Protein AF-A0A0S4XRM3-F1 (afdb_monomer)

Organism: NCBI:txid497650

Secondary structure (DSSP, 8-state):
-PPP--SEEEEHHHHHH-HHHHHHHHTTS-EEEEETTEEEEEE--HHHHHHHHHHHHHHHHHHHHHTT-

Solvent-accessible surface area (backbone atoms only — not comparable to full-atom values): 4089 Å² total; per-residue (Å²): 135,83,88,75,94,40,96,37,76,43,46,54,67,56,42,73,74,38,49,68,59,50,55,61,70,36,58,72,44,43,26,31,29,25,54,96,90,38,77,76,49,70,50,59,34,66,75,44,46,54,52,52,51,52,53,49,52,55,50,55,53,52,56,56,57,64,74,75,112

Foldseek 3Di:
DDDDPWPAEDEPVVCVVCVPVVLVVCPQTKYFYDDPNHGDDIDHHPVNVVVVVVVVVVVVVVVVVVVVD

InterPro domains:
  IPR006442 Type II toxin-antitoxin system, antitoxin Phd/YefM [PF02604] (7-60)
  IPR036165 YefM-like superfamily [SSF143120] (8-59)
  IPR051405 phD/YefM antitoxin [PTHR33713] (3-60)

Radius of gyration: 15.86 Å; Cα contacts (8 Å, |Δi|>4): 73; chains: 1; bounding box: 32×21×50 Å

pLDDT: mean 90.35, std 8.87, range [54.44, 96.81]

Mean predicted aligned error: 4.81 Å

Nearest PDB structures (foldseek):
  2ja3-assembly3_E  TM=5.764E-01  e=8.056E-01  Homo sapiens
  2ja3-assembly1_B  TM=5.243E-01  e=1.138E+00  Homo sapiens
  2ja3-assembly2_D  TM=4.455E-01  e=8.632E-01  Homo sapiens
  4dqw-assembly1_B  TM=4.461E-01  e=1.499E+00  Pseudomonas aeruginosa PAO1
  7pji-assembly1_A  TM=4.488E-01  e=1.844E+00  Pseudomonas aeruginosa

Sequence (69 aa):
MRTIYAEQTVSISELKKSPSSVIKKAGKEATAILNHNAPIAYLVPSETYEKLMRLLDDYLVAKKLEKRI

Structure (mmCIF, N/CA/C/O backbone):
data_AF-A0A0S4XRM3-F1
#
_entry.id   AF-A0A0S4XRM3-F1
#
loop_
_atom_site.group_PDB
_atom_site.id
_atom_site.type_symbol
_atom_site.label_atom_id
_atom_site.label_alt_id
_atom_site.label_comp_id
_atom_site.label_asym_id
_atom_site.label_entity_id
_atom_site.label_seq_id
_atom_site.pdbx_PDB_ins_code
_atom_site.Cartn_x
_atom_site.Cartn_y
_atom_site.Cartn_z
_atom_site.occupancy
_atom_site.B_iso_or_equiv
_atom_site.auth_seq_id
_atom_site.auth_comp_id
_atom_site.auth_asym_id
_atom_site.auth_atom_id
_atom_site.pdbx_PDB_model_num
ATOM 1 N N . MET A 1 1 ? -16.739 11.723 -6.271 1.00 54.44 1 MET A N 1
ATOM 2 C CA . MET A 1 1 ? -16.194 10.437 -5.778 1.00 54.44 1 MET A CA 1
ATOM 3 C C . MET A 1 1 ? -14.804 10.255 -6.360 1.00 54.44 1 MET A C 1
ATOM 5 O O . MET A 1 1 ? -14.652 10.444 -7.558 1.00 54.44 1 MET A O 1
ATOM 9 N N . ARG A 1 2 ? -13.793 9.969 -5.532 1.00 66.31 2 ARG A N 1
ATOM 10 C CA . ARG A 1 2 ? -12.437 9.650 -6.005 1.00 66.31 2 ARG A CA 1
ATOM 11 C C . ARG A 1 2 ? -12.387 8.144 -6.250 1.00 66.31 2 ARG A C 1
ATOM 13 O O . ARG A 1 2 ? -12.738 7.394 -5.344 1.00 66.31 2 ARG A O 1
ATOM 20 N N . THR A 1 3 ? -12.00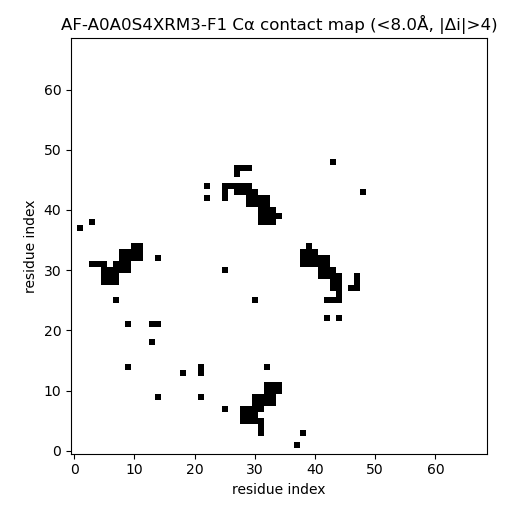4 7.713 -7.447 1.00 76.62 3 THR A N 1
ATOM 21 C CA . THR A 1 3 ? -11.867 6.283 -7.752 1.00 76.62 3 THR A CA 1
ATOM 22 C C . THR A 1 3 ? -10.749 5.698 -6.895 1.00 76.62 3 THR A C 1
ATOM 24 O O . THR A 1 3 ? -9.629 6.213 -6.898 1.00 76.62 3 THR A O 1
ATOM 27 N N . ILE A 1 4 ? -11.074 4.668 -6.119 1.00 81.56 4 ILE A N 1
ATOM 28 C CA . ILE A 1 4 ? -10.107 3.915 -5.324 1.00 81.56 4 ILE A CA 1
ATOM 29 C C . ILE A 1 4 ? -9.625 2.762 -6.199 1.00 81.56 4 ILE A C 1
ATOM 31 O O . ILE A 1 4 ? -10.427 1.942 -6.628 1.00 81.56 4 ILE A O 1
ATOM 35 N N . TYR A 1 5 ? -8.322 2.721 -6.464 1.00 77.31 5 TYR A N 1
ATOM 36 C CA . TYR A 1 5 ? -7.681 1.654 -7.237 1.00 77.31 5 TYR A CA 1
ATOM 37 C C . TYR A 1 5 ? -7.039 0.645 -6.281 1.00 77.31 5 TYR A C 1
ATOM 39 O O . TYR A 1 5 ? -5.825 0.462 -6.265 1.00 77.31 5 TYR A O 1
ATOM 47 N N . ALA A 1 6 ? -7.862 0.072 -5.406 1.00 84.69 6 ALA A N 1
ATOM 48 C CA . ALA A 1 6 ? -7.480 -0.986 -4.483 1.00 84.69 6 ALA A CA 1
ATOM 49 C C . ALA A 1 6 ? -8.670 -1.919 -4.276 1.00 84.69 6 ALA A C 1
ATOM 51 O O . ALA A 1 6 ? -9.785 -1.453 -4.045 1.00 84.69 6 ALA A O 1
ATOM 52 N N . GLU A 1 7 ? -8.401 -3.222 -4.300 1.00 83.88 7 GLU A N 1
ATOM 53 C CA . GLU A 1 7 ? -9.390 -4.278 -4.050 1.00 83.88 7 GLU A CA 1
ATOM 54 C C . GLU A 1 7 ? -9.907 -4.253 -2.605 1.00 83.88 7 GLU A C 1
ATOM 56 O O . GLU A 1 7 ? -10.979 -4.768 -2.289 1.00 83.88 7 GLU A O 1
ATOM 61 N N . GLN A 1 8 ? -9.136 -3.648 -1.698 1.00 89.25 8 GLN A N 1
ATOM 62 C CA . GLN A 1 8 ? -9.455 -3.579 -0.282 1.00 89.25 8 GLN A CA 1
ATOM 63 C C . GLN A 1 8 ? -9.325 -2.160 0.256 1.00 89.25 8 GLN A C 1
ATOM 65 O O . GLN A 1 8 ? -8.476 -1.373 -0.165 1.00 89.25 8 GLN A O 1
ATOM 70 N N . THR A 1 9 ? -10.133 -1.854 1.268 1.00 92.81 9 THR A N 1
ATOM 71 C CA . THR A 1 9 ? -10.047 -0.602 2.022 1.00 92.81 9 THR A CA 1
ATOM 72 C C . THR A 1 9 ? -9.968 -0.880 3.516 1.00 92.81 9 THR A C 1
ATOM 74 O O . THR A 1 9 ? -10.648 -1.778 4.014 1.00 92.81 9 THR A O 1
ATOM 77 N N . VAL A 1 10 ? -9.198 -0.076 4.242 1.00 94.31 10 VAL A N 1
ATOM 78 C CA . VAL A 1 10 ? -9.087 -0.122 5.702 1.00 94.31 10 VAL A CA 1
ATOM 79 C C . VAL A 1 10 ? -9.152 1.291 6.268 1.00 94.31 10 VAL A C 1
ATOM 81 O O . VAL A 1 10 ? -8.665 2.237 5.650 1.00 94.31 10 VAL A O 1
ATOM 84 N N . SER A 1 11 ? -9.745 1.475 7.445 1.00 94.75 11 SER A N 1
ATOM 85 C CA . SER A 1 11 ? -9.715 2.790 8.095 1.00 94.75 11 SER A CA 1
ATOM 86 C C . SER A 1 11 ? -8.352 3.060 8.739 1.00 94.75 11 S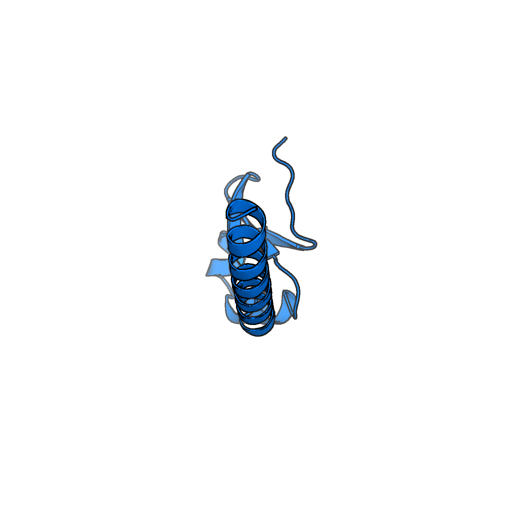ER A C 1
ATOM 88 O O . SER A 1 11 ? -7.685 2.148 9.234 1.00 94.75 11 SER A O 1
ATOM 90 N N . ILE A 1 12 ? -7.955 4.331 8.820 1.00 94.75 12 ILE A N 1
ATOM 91 C CA . ILE A 1 12 ? -6.746 4.744 9.546 1.00 94.75 12 ILE A CA 1
ATOM 92 C C . ILE A 1 12 ? -6.810 4.348 11.030 1.00 94.75 12 ILE A C 1
ATOM 94 O O . ILE A 1 12 ? -5.789 4.052 11.644 1.00 94.75 12 ILE A O 1
ATOM 98 N N . SER A 1 13 ? -8.008 4.306 11.620 1.00 95.19 13 SER A N 1
ATOM 99 C CA . SER A 1 13 ? -8.217 3.869 13.004 1.00 95.19 13 SER A CA 1
ATOM 100 C C . SER A 1 13 ? -7.951 2.375 13.187 1.00 95.19 13 SER A C 1
ATOM 102 O O . SER A 1 13 ? -7.303 1.992 14.159 1.00 95.19 13 SER A O 1
ATOM 104 N N . GLU A 1 14 ? -8.387 1.538 12.246 1.00 93.31 14 GLU A N 1
ATOM 105 C CA . GLU A 1 14 ? -8.130 0.093 12.262 1.00 93.31 14 GLU A CA 1
ATOM 106 C C . GLU A 1 14 ? -6.648 -0.220 12.023 1.00 93.31 14 GLU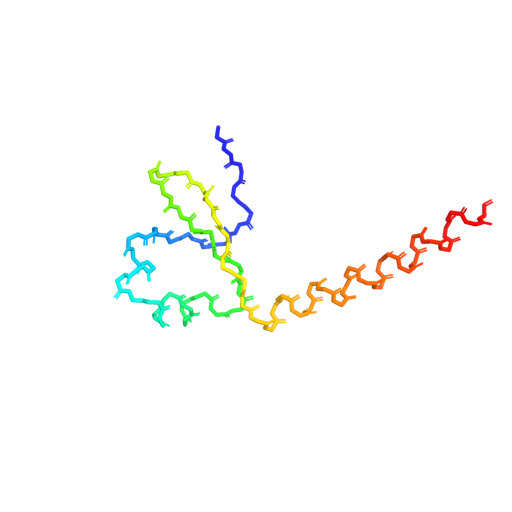 A C 1
ATOM 108 O O . GLU A 1 14 ? -6.073 -1.030 12.753 1.00 93.31 14 GLU A O 1
ATOM 113 N N . LEU A 1 15 ? -5.999 0.497 11.097 1.00 94.56 15 LEU A N 1
ATOM 114 C CA . LEU A 1 15 ? -4.553 0.395 10.884 1.00 94.56 15 LEU A CA 1
ATOM 115 C C . LEU A 1 15 ? -3.767 0.721 12.159 1.00 94.56 15 LEU A C 1
ATOM 117 O O . LEU A 1 15 ? -2.883 -0.042 12.534 1.00 94.56 15 LEU A O 1
ATOM 121 N N . LYS A 1 16 ? -4.114 1.812 12.856 1.00 94.50 16 LYS A N 1
ATOM 122 C CA . LYS A 1 16 ? -3.482 2.180 14.136 1.00 94.50 16 LYS A CA 1
ATOM 123 C C . LYS A 1 16 ? -3.725 1.136 15.228 1.00 94.50 16 LYS A C 1
ATOM 125 O O . LYS A 1 16 ? -2.831 0.874 16.024 1.00 94.50 16 LYS A O 1
ATOM 130 N N . LYS A 1 17 ? -4.927 0.551 15.278 1.00 96.44 17 LYS A N 1
ATOM 131 C CA . LYS A 1 17 ? -5.302 -0.442 16.294 1.00 96.44 17 LYS A CA 1
ATOM 132 C C . LYS A 1 17 ? -4.554 -1.762 16.111 1.00 96.44 17 LYS A C 1
ATOM 134 O O . LYS A 1 17 ? -4.199 -2.403 17.098 1.00 96.44 17 LYS A O 1
ATOM 139 N N . SER A 1 18 ? -4.366 -2.222 14.875 1.00 94.44 18 SER A N 1
ATOM 140 C CA . SER A 1 18 ? -3.755 -3.532 14.614 1.00 94.44 18 SER A CA 1
ATOM 141 C C . SER A 1 18 ? -2.999 -3.578 13.280 1.00 94.44 18 SER A C 1
ATOM 143 O O . SER A 1 18 ? -3.458 -4.239 12.343 1.00 94.44 18 SER A O 1
ATOM 145 N N . PRO A 1 19 ? -1.805 -2.957 13.196 1.00 93.38 19 PRO A N 1
ATOM 146 C CA . PRO A 1 19 ? -1.024 -2.890 11.959 1.00 93.38 19 PRO A CA 1
ATOM 147 C C . PRO A 1 19 ? -0.750 -4.267 11.344 1.00 93.38 19 PRO A C 1
ATOM 149 O O . PRO A 1 19 ? -0.997 -4.482 10.160 1.00 93.38 19 PRO A O 1
ATOM 152 N N . SER A 1 20 ? -0.323 -5.238 12.158 1.00 94.25 20 SER A N 1
ATOM 153 C CA . SER A 1 20 ? 0.014 -6.590 11.693 1.00 94.25 20 SER A CA 1
ATOM 154 C C . SER A 1 20 ? -1.182 -7.334 11.096 1.00 94.25 20 SER A C 1
ATOM 156 O O . SER A 1 20 ? -1.024 -8.083 10.135 1.00 94.25 20 SER A O 1
ATOM 158 N N . SER A 1 21 ? -2.386 -7.118 11.639 1.00 93.69 21 SER A N 1
ATOM 159 C CA . SER A 1 21 ? -3.616 -7.721 11.110 1.00 93.69 21 SER A CA 1
ATOM 160 C C . SER A 1 21 ? -3.950 -7.149 9.735 1.00 93.69 21 SER A C 1
ATOM 162 O O . SER A 1 21 ? -4.227 -7.898 8.800 1.00 93.69 21 SER A O 1
ATOM 164 N N . VAL A 1 22 ? -3.839 -5.825 9.590 1.00 92.94 22 VAL A N 1
ATOM 165 C CA . VAL A 1 22 ? -4.074 -5.136 8.317 1.00 92.94 22 VAL A CA 1
ATOM 166 C C . VAL A 1 22 ? -3.072 -5.584 7.253 1.00 92.94 22 VAL A C 1
ATOM 168 O O . VAL A 1 22 ? -3.484 -5.911 6.142 1.00 92.94 22 VAL A O 1
ATOM 171 N N . ILE A 1 23 ? -1.785 -5.687 7.599 1.00 92.38 23 ILE A N 1
ATOM 172 C CA . ILE A 1 23 ? -0.743 -6.192 6.691 1.00 92.38 23 ILE A CA 1
ATOM 173 C C . ILE A 1 23 ? -1.052 -7.632 6.259 1.00 92.38 23 ILE A C 1
ATOM 175 O O . ILE A 1 23 ? -1.007 -7.946 5.072 1.00 92.38 23 ILE A O 1
ATOM 179 N N . LYS A 1 24 ? -1.421 -8.509 7.201 1.00 92.31 24 LYS A N 1
ATOM 180 C CA . LYS A 1 24 ? -1.756 -9.906 6.892 1.00 92.31 24 LYS A CA 1
ATOM 181 C C . LYS A 1 24 ? -2.991 -10.018 5.992 1.00 92.31 24 LYS A C 1
ATOM 183 O O . LYS A 1 24 ? -3.023 -10.871 5.111 1.00 92.31 24 LYS A O 1
ATOM 188 N N . LYS A 1 25 ? -3.998 -9.168 6.212 1.00 90.81 25 LYS A N 1
ATOM 189 C CA . LYS A 1 25 ? -5.248 -9.148 5.440 1.00 90.81 25 LYS A CA 1
ATOM 190 C C . LYS A 1 25 ? -5.052 -8.637 4.010 1.00 90.81 25 LYS A C 1
ATOM 192 O O . LYS A 1 25 ? -5.712 -9.150 3.111 1.00 90.81 25 LYS A O 1
ATOM 197 N N . ALA A 1 26 ? -4.134 -7.688 3.812 1.00 91.06 26 ALA A N 1
ATOM 198 C CA . ALA A 1 26 ? -3.775 -7.177 2.488 1.00 91.06 26 ALA A CA 1
ATOM 199 C C . ALA A 1 26 ? -3.194 -8.271 1.575 1.00 91.06 26 ALA A C 1
ATOM 201 O O . ALA A 1 26 ? -3.396 -8.254 0.363 1.00 91.06 26 ALA A O 1
ATOM 202 N N . GLY A 1 27 ? -2.507 -9.264 2.153 1.00 91.38 27 GLY A N 1
ATOM 203 C CA . GLY A 1 27 ? -1.960 -10.386 1.399 1.00 91.38 27 GLY A CA 1
ATOM 204 C C . GLY A 1 27 ? -0.956 -9.912 0.347 1.00 91.38 27 GLY A C 1
ATOM 205 O O . GLY A 1 27 ? 0.125 -9.444 0.699 1.00 91.38 27 GLY A O 1
ATOM 206 N N . LYS A 1 28 ? -1.315 -10.048 -0.934 1.00 90.12 28 LYS A N 1
ATOM 207 C CA . LYS A 1 28 ? -0.509 -9.608 -2.089 1.00 90.12 28 LYS A CA 1
ATOM 208 C C . LYS A 1 28 ? -1.125 -8.430 -2.850 1.00 90.12 28 LYS A C 1
ATOM 210 O O . LYS A 1 28 ? -0.542 -7.974 -3.828 1.00 90.12 28 LYS A O 1
ATOM 215 N N . GLU A 1 29 ? -2.264 -7.918 -2.407 1.00 90.69 29 GLU A N 1
ATOM 216 C CA . GLU A 1 29 ? -2.980 -6.845 -3.094 1.00 90.69 29 GLU A CA 1
ATOM 217 C C . GLU A 1 29 ? -2.779 -5.500 -2.394 1.00 90.69 29 GLU A C 1
ATOM 219 O O . GLU A 1 29 ? -2.440 -5.431 -1.209 1.00 90.69 29 GLU A O 1
ATOM 224 N N . ALA A 1 30 ? -2.976 -4.409 -3.135 1.00 93.50 30 ALA A N 1
ATOM 225 C CA . ALA A 1 30 ? -2.957 -3.072 -2.559 1.00 93.50 30 ALA A CA 1
ATOM 226 C C . ALA A 1 30 ? -4.230 -2.813 -1.735 1.00 93.50 30 ALA A C 1
ATOM 228 O O . ALA A 1 30 ? -5.343 -3.116 -2.170 1.00 93.50 30 ALA A O 1
ATOM 229 N N . THR A 1 31 ? -4.065 -2.167 -0.580 1.00 94.38 31 THR A N 1
ATOM 230 C CA . THR A 1 31 ? -5.163 -1.787 0.318 1.00 94.38 31 THR A CA 1
ATOM 231 C C . THR A 1 31 ? -5.187 -0.277 0.507 1.00 94.38 31 THR A C 1
ATOM 233 O O . THR A 1 31 ? -4.214 0.314 0.976 1.00 94.38 31 THR A O 1
ATOM 236 N N . ALA A 1 32 ? -6.302 0.376 0.186 1.00 95.50 32 ALA A N 1
ATOM 237 C CA . ALA A 1 32 ? -6.469 1.804 0.429 1.00 95.50 32 ALA A CA 1
ATOM 238 C C . ALA A 1 32 ? -6.727 2.087 1.913 1.00 95.50 32 ALA A C 1
ATOM 240 O O . ALA A 1 32 ? -7.591 1.481 2.544 1.00 95.50 32 ALA A O 1
ATOM 241 N N . ILE A 1 33 ? -6.012 3.059 2.464 1.00 94.75 33 ILE A N 1
ATOM 242 C CA . ILE A 1 33 ? -6.189 3.545 3.830 1.00 94.75 33 ILE A CA 1
ATOM 243 C C . ILE A 1 33 ? -7.070 4.790 3.787 1.00 94.75 33 ILE A C 1
ATOM 245 O O . ILE A 1 33 ? -6.729 5.788 3.146 1.00 94.75 33 ILE A O 1
ATOM 249 N N . LEU A 1 34 ? -8.200 4.735 4.487 1.00 94.50 34 LEU A N 1
ATOM 250 C CA . LEU A 1 34 ? -9.213 5.785 4.508 1.00 94.50 34 LEU A CA 1
ATOM 251 C C . LEU A 1 34 ? -9.148 6.612 5.797 1.00 94.50 34 LEU A C 1
ATOM 253 O O . LEU A 1 34 ? -9.018 6.066 6.894 1.00 94.50 34 LEU A O 1
ATOM 257 N N . ASN A 1 35 ? -9.341 7.923 5.678 1.00 93.25 35 ASN A N 1
ATOM 258 C CA . ASN A 1 35 ? -9.652 8.820 6.787 1.00 93.25 35 ASN A CA 1
ATOM 259 C C . ASN A 1 35 ? -10.898 9.636 6.432 1.00 93.25 35 ASN A C 1
ATOM 261 O O . ASN A 1 35 ? -10.959 10.202 5.345 1.00 93.25 35 ASN A O 1
ATOM 265 N N . HIS A 1 36 ? -11.903 9.668 7.310 1.00 89.69 36 HIS A N 1
ATOM 266 C CA . HIS A 1 36 ? -13.208 10.290 7.028 1.00 89.69 36 HIS A CA 1
ATOM 267 C C . HIS A 1 36 ? -13.786 9.906 5.645 1.00 89.69 36 HIS A C 1
ATOM 269 O O . HIS A 1 36 ? -14.228 10.762 4.885 1.00 89.69 36 HIS A O 1
ATOM 275 N N . ASN A 1 37 ? -13.745 8.611 5.300 1.00 84.19 37 ASN A N 1
ATOM 276 C CA . ASN A 1 37 ? -14.181 8.045 4.009 1.00 84.19 37 ASN A CA 1
ATOM 277 C C . ASN A 1 37 ? -13.422 8.546 2.764 1.00 84.19 37 ASN A C 1
ATOM 279 O O . ASN A 1 37 ? -13.811 8.230 1.641 1.00 84.19 37 ASN A O 1
ATOM 283 N N . ALA A 1 38 ? -12.317 9.272 2.941 1.00 89.75 38 ALA A N 1
ATOM 284 C CA . ALA A 1 38 ? -11.432 9.681 1.861 1.00 89.75 38 ALA A CA 1
ATOM 285 C C . ALA A 1 38 ? -10.132 8.855 1.882 1.00 89.75 38 ALA A C 1
ATOM 287 O O . ALA A 1 38 ? -9.532 8.699 2.949 1.00 89.75 38 ALA A O 1
ATOM 288 N N . PRO A 1 39 ? -9.656 8.336 0.735 1.00 92.31 39 PRO A N 1
ATOM 289 C CA . PRO A 1 39 ? -8.376 7.640 0.669 1.00 92.31 39 PRO A CA 1
ATOM 290 C C . PRO A 1 39 ? -7.222 8.624 0.884 1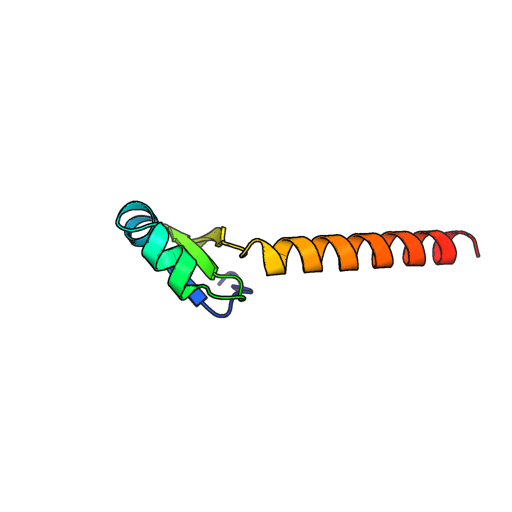.00 92.31 39 PRO A C 1
ATOM 292 O O . PRO A 1 39 ? -7.085 9.602 0.142 1.00 92.31 39 PRO A O 1
ATOM 295 N N . ILE A 1 40 ? -6.398 8.348 1.896 1.00 93.69 40 ILE A N 1
ATOM 296 C CA . ILE A 1 40 ? -5.237 9.168 2.277 1.00 93.69 40 ILE A CA 1
ATOM 297 C C . ILE A 1 40 ? -3.899 8.502 1.956 1.00 93.69 40 ILE A C 1
ATOM 299 O O . ILE A 1 40 ? -2.905 9.198 1.778 1.00 93.69 40 ILE A O 1
ATOM 303 N N . ALA A 1 41 ? -3.865 7.172 1.877 1.00 93.19 41 ALA A N 1
ATOM 304 C CA . ALA A 1 41 ? -2.667 6.399 1.576 1.00 93.19 41 ALA A CA 1
ATOM 305 C C . ALA A 1 41 ? -3.044 5.030 0.999 1.00 93.19 41 ALA A C 1
ATOM 307 O O . ALA A 1 41 ? -4.203 4.621 1.065 1.00 93.19 41 ALA A O 1
ATOM 308 N N . TYR A 1 42 ? -2.055 4.316 0.471 1.00 93.88 42 TYR A N 1
ATOM 309 C CA . TYR A 1 42 ? -2.173 2.911 0.095 1.00 93.88 42 TYR A CA 1
ATOM 310 C C . TYR A 1 42 ? -1.120 2.109 0.850 1.00 93.88 42 TYR A C 1
ATOM 312 O O . TYR A 1 42 ? 0.028 2.536 0.972 1.00 93.88 42 TYR A O 1
ATOM 320 N N . LEU A 1 43 ? -1.517 0.946 1.346 1.00 94.06 43 LEU A N 1
ATOM 321 C CA . LEU A 1 43 ? -0.613 -0.097 1.790 1.00 94.06 43 LEU A CA 1
ATOM 322 C C . LEU A 1 43 ? -0.390 -1.033 0.607 1.00 94.06 43 LEU A C 1
ATOM 324 O O . LEU A 1 43 ? -1.333 -1.656 0.126 1.00 94.06 43 LEU A O 1
ATOM 328 N N . VAL A 1 44 ? 0.851 -1.113 0.141 1.00 94.12 44 VAL A N 1
ATOM 329 C CA . VAL A 1 44 ? 1.260 -2.049 -0.907 1.00 94.12 44 VAL A CA 1
ATOM 330 C C . VAL A 1 44 ? 2.208 -3.061 -0.263 1.00 94.12 44 VAL A C 1
ATOM 332 O O . VAL A 1 44 ? 3.231 -2.641 0.284 1.00 94.12 44 VAL A O 1
ATOM 335 N N . PRO A 1 45 ? 1.888 -4.367 -0.274 1.00 94.00 45 PRO A N 1
ATOM 336 C CA . PRO A 1 45 ? 2.793 -5.399 0.223 1.00 94.00 45 PRO A CA 1
ATOM 337 C C . PRO A 1 45 ? 4.153 -5.332 -0.478 1.00 94.00 45 PRO A C 1
ATOM 339 O O . PRO A 1 45 ? 4.218 -5.018 -1.666 1.00 94.00 45 PRO A O 1
ATOM 342 N N . SER A 1 46 ? 5.235 -5.652 0.238 1.00 94.62 46 SER A N 1
ATOM 343 C CA . SER A 1 46 ? 6.607 -5.536 -0.284 1.00 94.62 46 SER A CA 1
ATOM 344 C C . SER A 1 46 ? 6.804 -6.293 -1.597 1.00 94.62 46 SER A C 1
ATOM 346 O O . SER A 1 46 ? 7.268 -5.706 -2.568 1.00 94.62 46 SER A O 1
ATOM 348 N N . GLU A 1 47 ? 6.351 -7.550 -1.666 1.00 93.75 47 GLU A N 1
ATOM 349 C CA . GLU A 1 47 ? 6.416 -8.382 -2.878 1.00 93.75 47 GLU A CA 1
ATOM 350 C C . GLU A 1 47 ? 5.776 -7.680 -4.088 1.00 93.75 47 GLU A C 1
ATOM 352 O O . GLU A 1 47 ? 6.290 -7.732 -5.205 1.00 93.75 47 GLU A O 1
ATOM 357 N N . THR A 1 48 ? 4.645 -7.013 -3.873 1.00 93.94 48 THR A N 1
ATOM 358 C CA . THR A 1 48 ? 3.886 -6.336 -4.928 1.00 93.94 48 THR A CA 1
ATOM 359 C C . THR A 1 48 ? 4.535 -5.015 -5.311 1.00 93.94 48 THR A C 1
ATOM 361 O O . THR A 1 48 ? 4.649 -4.711 -6.497 1.00 93.94 48 THR A O 1
ATOM 364 N N . TYR A 1 49 ? 5.023 -4.257 -4.328 1.00 95.25 49 TYR A N 1
ATOM 365 C CA . TYR A 1 49 ? 5.749 -3.015 -4.567 1.00 95.25 49 TYR A CA 1
ATOM 366 C C . TYR A 1 49 ? 7.031 -3.260 -5.372 1.00 95.25 49 TYR A C 1
ATOM 368 O O . TYR A 1 49 ? 7.277 -2.581 -6.365 1.00 95.25 49 TYR A O 1
ATOM 376 N N . GLU A 1 50 ? 7.813 -4.276 -5.010 1.00 96.69 50 GLU A N 1
ATOM 377 C CA . GLU A 1 50 ? 9.036 -4.646 -5.727 1.00 96.69 50 GLU A CA 1
ATOM 378 C C . GLU A 1 50 ? 8.754 -5.061 -7.177 1.00 96.69 50 GLU A C 1
ATOM 380 O O . GLU A 1 50 ? 9.456 -4.629 -8.095 1.00 96.69 50 GLU A O 1
ATOM 385 N N . LYS A 1 51 ? 7.695 -5.850 -7.411 1.00 95.81 51 LYS A N 1
ATOM 386 C CA . LYS A 1 51 ? 7.258 -6.208 -8.771 1.00 95.81 51 LYS A CA 1
ATOM 387 C C . LYS A 1 51 ? 6.848 -4.976 -9.577 1.00 95.81 51 LYS A C 1
ATOM 389 O O . LYS A 1 51 ? 7.246 -4.861 -10.733 1.00 95.81 51 LYS A O 1
ATOM 394 N N . LEU A 1 52 ? 6.090 -4.057 -8.975 1.00 94.94 52 LEU A N 1
ATOM 395 C CA . LEU A 1 52 ? 5.684 -2.803 -9.613 1.00 94.94 52 LEU A CA 1
ATOM 396 C C . LEU A 1 52 ? 6.894 -1.954 -10.009 1.00 94.94 52 LEU A C 1
ATOM 398 O O . LEU A 1 52 ? 6.934 -1.452 -11.129 1.00 94.94 52 LEU A O 1
ATOM 402 N N . MET A 1 53 ? 7.882 -1.818 -9.122 1.00 96.38 53 MET A N 1
ATOM 403 C CA . MET A 1 53 ? 9.100 -1.057 -9.414 1.00 96.38 53 MET A CA 1
ATOM 404 C C . MET A 1 53 ? 9.905 -1.690 -10.548 1.00 96.38 53 MET A C 1
ATOM 406 O O . MET A 1 53 ? 10.309 -0.978 -11.462 1.00 96.38 53 MET A O 1
ATOM 410 N N . ARG A 1 54 ? 10.0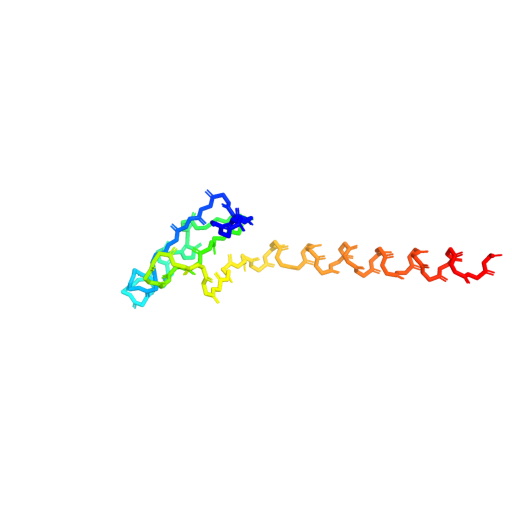47 -3.022 -10.567 1.00 96.81 54 ARG A N 1
ATOM 411 C CA . ARG A 1 54 ? 10.724 -3.724 -11.669 1.00 96.81 54 ARG A CA 1
ATOM 412 C C . ARG A 1 54 ? 10.028 -3.492 -13.014 1.00 96.81 54 ARG A C 1
ATOM 414 O O . ARG A 1 54 ? 10.684 -3.142 -13.987 1.00 96.81 54 ARG A O 1
ATOM 421 N N . LEU A 1 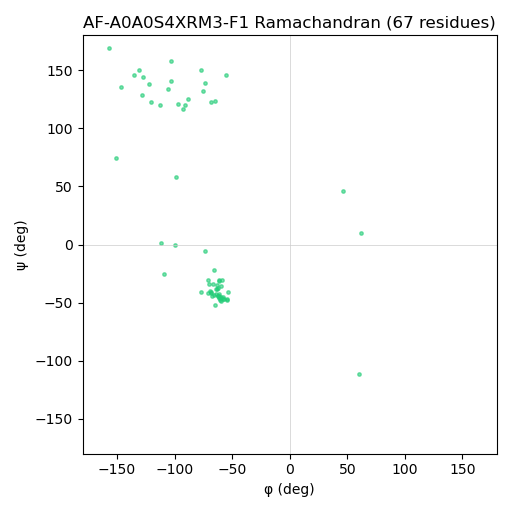55 ? 8.703 -3.641 -13.061 1.00 96.31 55 LEU A N 1
ATOM 422 C CA . LEU A 1 55 ? 7.924 -3.396 -14.281 1.00 96.31 55 LEU A CA 1
ATOM 423 C C . LEU A 1 55 ? 8.032 -1.939 -14.748 1.00 96.31 55 LEU A C 1
ATOM 425 O O . LEU A 1 55 ? 8.085 -1.671 -15.949 1.00 96.31 55 LEU A O 1
ATOM 429 N N . LEU A 1 56 ? 8.059 -0.994 -13.804 1.00 96.75 56 LEU A N 1
ATOM 430 C CA . LEU A 1 56 ? 8.225 0.422 -14.107 1.00 96.75 56 LEU A CA 1
ATOM 431 C C . LEU A 1 56 ? 9.612 0.707 -14.692 1.00 96.75 56 LEU A C 1
ATOM 433 O O . LEU A 1 56 ? 9.702 1.438 -15.678 1.00 96.75 56 LEU A O 1
ATOM 437 N N . ASP A 1 57 ? 10.667 0.119 -14.130 1.00 96.19 57 ASP A N 1
ATOM 438 C CA 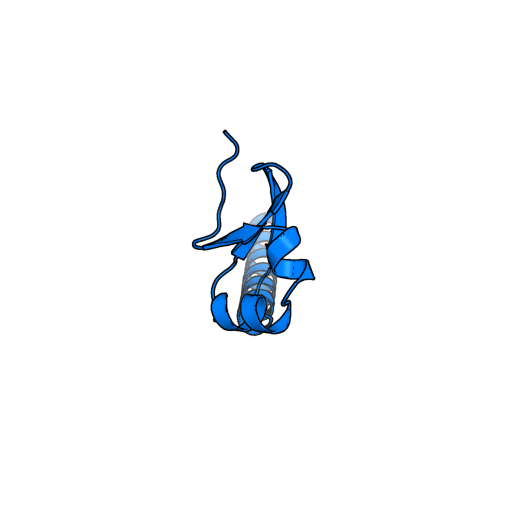. ASP A 1 57 ? 12.029 0.252 -14.648 1.00 96.19 57 ASP A CA 1
ATOM 439 C C . ASP A 1 57 ? 12.130 -0.275 -16.085 1.00 96.19 57 ASP A C 1
ATOM 441 O O . ASP A 1 57 ? 12.588 0.454 -16.972 1.00 96.19 57 ASP A O 1
ATOM 445 N N . ASP A 1 58 ? 11.614 -1.480 -16.345 1.00 95.62 58 ASP A N 1
ATOM 446 C CA . ASP A 1 58 ? 11.591 -2.082 -17.685 1.00 95.62 58 ASP A CA 1
ATOM 447 C C . ASP A 1 58 ? 10.835 -1.191 -18.690 1.00 95.62 58 ASP A C 1
ATOM 449 O O . ASP A 1 58 ? 11.324 -0.905 -19.791 1.00 95.62 58 ASP A O 1
ATOM 453 N N . TYR A 1 59 ? 9.668 -0.671 -18.294 1.00 96.31 59 TYR A N 1
ATOM 454 C CA . TYR A 1 59 ? 8.872 0.250 -19.110 1.00 96.31 59 TYR A CA 1
ATOM 455 C C . TYR A 1 59 ? 9.617 1.558 -19.407 1.00 96.31 59 TYR A C 1
ATOM 457 O O . TYR A 1 59 ? 9.612 2.044 -20.543 1.00 96.31 59 TYR A O 1
ATOM 465 N N . LEU A 1 60 ? 10.277 2.148 -18.408 1.00 94.62 60 LEU A N 1
ATOM 466 C CA . LEU A 1 60 ? 11.029 3.390 -18.578 1.00 94.62 60 LEU A CA 1
ATOM 467 C C . LEU A 1 60 ? 12.245 3.203 -19.490 1.00 94.62 60 LEU A C 1
ATOM 469 O O . LEU A 1 60 ? 12.590 4.130 -20.231 1.00 94.62 60 LEU A O 1
ATOM 473 N N . VAL A 1 61 ? 12.881 2.031 -19.460 1.00 94.06 61 VAL A N 1
ATOM 474 C CA . VAL A 1 61 ? 13.949 1.670 -20.400 1.00 94.06 61 VAL A CA 1
ATOM 475 C C . VAL A 1 61 ? 13.396 1.572 -21.822 1.00 94.06 61 VAL A C 1
ATOM 477 O O . VAL A 1 61 ? 13.909 2.260 -22.708 1.00 94.06 61 VAL A O 1
ATOM 480 N N . ALA A 1 62 ? 12.323 0.807 -22.040 1.00 93.25 62 ALA A N 1
ATOM 481 C CA . ALA A 1 62 ? 11.707 0.646 -23.360 1.00 93.25 62 ALA A CA 1
ATOM 482 C C . ALA A 1 62 ? 11.276 1.996 -23.965 1.00 93.25 62 ALA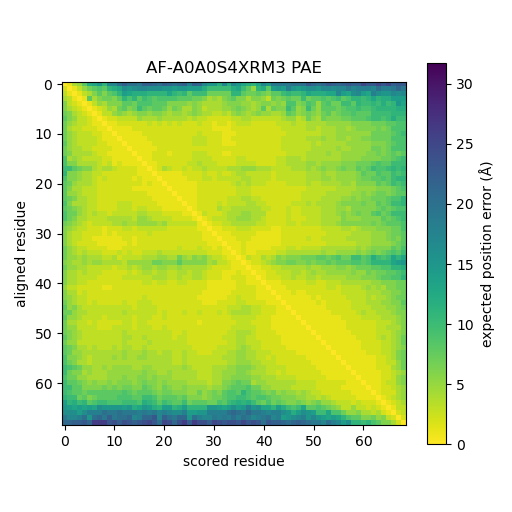 A C 1
ATOM 484 O O . ALA A 1 62 ? 11.649 2.339 -25.088 1.00 93.25 62 ALA A O 1
ATOM 485 N N . LYS A 1 63 ? 10.605 2.836 -23.172 1.00 93.38 63 LYS A N 1
ATOM 486 C CA . LYS A 1 63 ? 10.142 4.167 -23.592 1.00 93.38 63 LYS A CA 1
ATOM 487 C C . LYS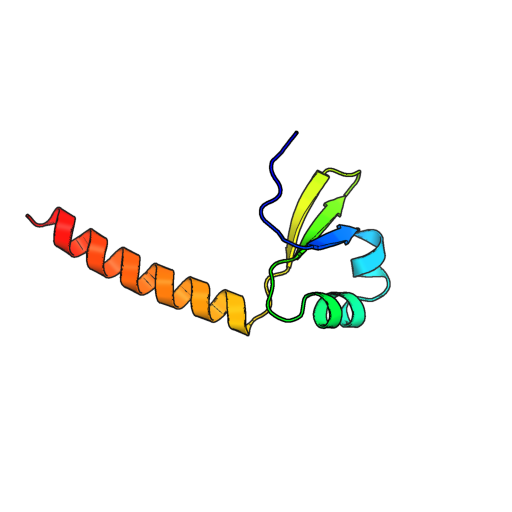 A 1 63 ? 11.277 5.117 -23.988 1.00 93.38 63 LYS A C 1
ATOM 489 O O . LYS A 1 63 ? 11.085 6.015 -24.808 1.00 93.38 63 LYS A O 1
ATOM 494 N N . LYS A 1 64 ? 12.467 4.974 -23.394 1.00 91.00 64 LYS A N 1
ATOM 495 C CA . LYS A 1 64 ? 13.644 5.776 -23.778 1.00 91.00 64 LYS A CA 1
ATOM 496 C C . LYS A 1 64 ? 14.193 5.372 -25.145 1.00 91.00 64 LYS A C 1
ATOM 498 O O . LYS A 1 64 ? 14.741 6.235 -25.826 1.00 91.00 64 LYS A O 1
ATOM 503 N N . LEU A 1 65 ? 14.061 4.104 -25.534 1.00 90.44 65 LEU A N 1
ATOM 504 C CA . LEU A 1 65 ? 14.464 3.629 -26.859 1.00 90.44 65 LEU A CA 1
ATOM 505 C C . LEU A 1 65 ? 13.513 4.152 -27.941 1.00 90.44 65 LEU A C 1
ATOM 507 O O . LEU A 1 65 ? 13.987 4.643 -28.958 1.00 90.44 65 LEU A O 1
ATOM 511 N N . GLU A 1 66 ? 12.203 4.155 -27.679 1.00 84.81 66 GLU A N 1
ATOM 512 C CA . GLU A 1 66 ? 11.196 4.708 -28.601 1.00 84.81 66 GLU A CA 1
ATOM 513 C C . GLU A 1 66 ? 11.418 6.196 -28.904 1.00 84.81 66 GLU A C 1
ATOM 515 O O . GLU A 1 66 ? 11.213 6.635 -30.025 1.00 84.81 66 GLU A O 1
ATOM 520 N N . LYS A 1 67 ? 11.883 6.981 -27.923 1.00 76.94 67 LYS A N 1
ATOM 521 C CA . LYS A 1 67 ? 12.160 8.420 -28.095 1.00 76.94 67 LYS A CA 1
ATOM 522 C C . LYS A 1 67 ? 13.424 8.745 -28.903 1.00 76.94 67 LYS A C 1
ATOM 524 O O . LYS A 1 67 ? 13.718 9.923 -29.095 1.00 76.94 67 LYS A O 1
ATOM 529 N N . ARG A 1 68 ? 14.222 7.742 -29.275 1.00 64.81 68 ARG A N 1
ATOM 530 C CA . ARG A 1 68 ? 15.460 7.911 -30.060 1.00 64.81 68 ARG A CA 1
ATOM 531 C C . ARG A 1 68 ? 15.269 7.605 -31.548 1.00 64.81 68 ARG A C 1
ATOM 533 O O . ARG A 1 68 ? 16.243 7.702 -32.292 1.00 64.81 68 ARG A O 1
ATOM 540 N N . ILE A 1 69 ? 14.056 7.227 -31.942 1.00 54.56 69 ILE A N 1
ATOM 541 C CA . ILE A 1 69 ? 13.615 7.001 -33.322 1.00 54.56 69 ILE A CA 1
ATOM 542 C C . ILE A 1 69 ? 12.762 8.204 -33.728 1.00 54.56 69 ILE A C 1
ATOM 544 O O . ILE A 1 69 ? 12.925 8.664 -34.876 1.00 54.56 69 ILE A O 1
#